Protein AF-A0A4U8S9S5-F1 (afdb_monomer_lite)

Radius of gyration: 15.4 Å; chains: 1; bounding box: 41×30×41 Å

Secondary structure (DSSP, 8-state):
--TTEEEETTEEEE-SHHHHHHHHHHHT-PPEE--HHHHHHHHTT----EEEE-SSHHHHHHHHHHHHHH--EEEEEEEEGGGS-EEEEEE-SSSBHHHHHGGGS--SS--S---SSS-TT--S--EEEEEEEEE-

Organism: NCBI:txid50960

pLDDT: mean 88.54, std 10.49, range [48.59, 98.12]

Sequence (136 aa):
MPSGLWDINGKYYYISVDGIINALSIAWHKPKKLDNKLKQSILCGCSEDFYKEMTSKEQNVAFFNELVSFNRKGIVAMRMQHNRLRHTTLWNGSNFVDVEMNREIDIPLYLFGYDYLNDPNKSYPYIAQFYFWELK

Structure (mmCIF, N/CA/C/O backbone):
data_AF-A0A4U8S9S5-F1
#
_entry.id   AF-A0A4U8S9S5-F1
#
loop_
_atom_site.group_PDB
_atom_site.id
_atom_site.type_symbol
_atom_site.label_atom_id
_atom_site.label_alt_id
_atom_site.label_comp_id
_atom_site.label_asym_id
_atom_site.label_entity_id
_atom_site.label_seq_id
_atom_site.pdbx_PDB_ins_code
_atom_site.Cartn_x
_atom_site.Cartn_y
_atom_site.Cartn_z
_atom_site.occupancy
_atom_site.B_iso_or_equiv
_atom_site.auth_seq_id
_atom_site.auth_comp_id
_atom_site.auth_asym_id
_atom_site.auth_atom_id
_atom_site.pdbx_PDB_model_num
ATOM 1 N N . MET A 1 1 ? 7.406 1.770 -28.057 1.00 48.59 1 MET A N 1
ATOM 2 C CA . MET A 1 1 ? 7.027 1.140 -26.773 1.00 48.59 1 MET A CA 1
ATOM 3 C C . MET A 1 1 ? 6.522 2.229 -25.837 1.00 48.59 1 MET A C 1
ATOM 5 O O . MET A 1 1 ? 7.054 3.332 -25.932 1.00 48.59 1 MET A O 1
ATOM 9 N N . PRO A 1 2 ? 5.505 1.983 -24.993 1.00 53.03 2 PRO A N 1
ATOM 10 C CA . PRO A 1 2 ? 5.122 2.945 -23.962 1.00 53.03 2 PRO A CA 1
ATOM 11 C C . PRO A 1 2 ? 6.337 3.238 -23.070 1.00 53.03 2 PRO A C 1
ATOM 13 O O . PRO A 1 2 ? 7.155 2.348 -22.826 1.00 53.03 2 PRO A O 1
ATOM 16 N N . SER A 1 3 ? 6.500 4.483 -22.629 1.00 56.47 3 SER A N 1
ATOM 17 C CA . SER A 1 3 ? 7.640 4.872 -21.797 1.00 56.47 3 SER A CA 1
ATOM 18 C C . SER A 1 3 ? 7.667 4.068 -20.488 1.00 56.47 3 SER A C 1
ATOM 20 O O . SER A 1 3 ? 6.636 3.848 -19.856 1.00 56.47 3 SER A O 1
ATOM 22 N N . GLY A 1 4 ? 8.857 3.611 -20.081 1.00 61.56 4 GLY A N 1
ATOM 23 C CA . GLY A 1 4 ? 9.051 2.881 -18.821 1.00 61.56 4 GLY A CA 1
ATOM 24 C C . GLY A 1 4 ? 8.893 1.356 -18.883 1.00 61.56 4 GLY A C 1
ATOM 25 O O . GLY A 1 4 ? 8.863 0.739 -17.821 1.00 61.56 4 GLY A O 1
ATOM 26 N N . LEU A 1 5 ? 8.824 0.761 -20.080 1.00 67.12 5 LEU A N 1
ATOM 27 C CA . LEU A 1 5 ? 8.849 -0.689 -20.320 1.00 67.12 5 LEU A CA 1
ATOM 28 C C . LEU A 1 5 ? 10.205 -1.132 -20.877 1.00 67.12 5 LEU A C 1
ATOM 30 O O . LEU A 1 5 ? 10.669 -0.584 -21.876 1.00 67.12 5 LEU A O 1
ATOM 34 N N . TRP A 1 6 ? 10.823 -2.118 -20.235 1.00 71.06 6 TRP A N 1
ATOM 35 C CA . TRP A 1 6 ? 12.065 -2.756 -20.674 1.00 71.06 6 TRP A CA 1
ATOM 36 C C . TRP A 1 6 ? 11.768 -4.178 -21.128 1.00 71.06 6 TRP A C 1
ATOM 38 O O . TRP A 1 6 ? 11.086 -4.907 -20.417 1.00 71.06 6 TRP A O 1
ATOM 48 N N . ASP A 1 7 ? 12.277 -4.569 -22.291 1.00 78.50 7 ASP A N 1
ATOM 49 C CA . ASP A 1 7 ? 12.242 -5.957 -22.751 1.00 78.50 7 ASP A CA 1
ATOM 50 C C . ASP A 1 7 ? 13.554 -6.640 -22.353 1.00 78.50 7 ASP A C 1
ATOM 52 O O . ASP A 1 7 ? 14.633 -6.230 -22.786 1.00 78.50 7 ASP A O 1
ATOM 56 N N . ILE A 1 8 ? 13.461 -7.649 -21.491 1.00 77.81 8 ILE A N 1
ATOM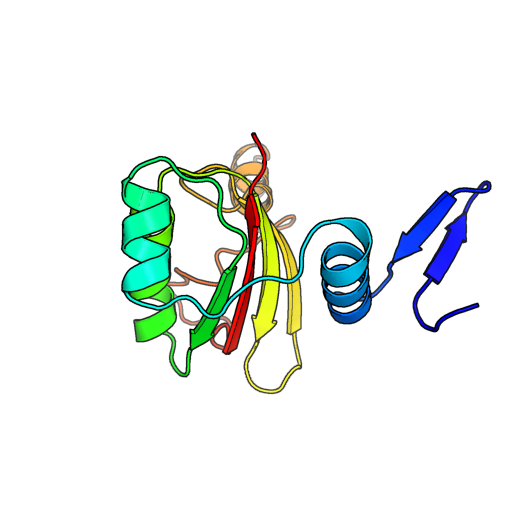 57 C CA . ILE A 1 8 ? 14.582 -8.501 -21.103 1.00 77.81 8 ILE A CA 1
ATOM 58 C C . ILE A 1 8 ? 14.149 -9.944 -21.351 1.00 77.81 8 ILE A C 1
ATOM 60 O O . ILE A 1 8 ? 13.252 -10.459 -20.683 1.00 77.81 8 ILE A O 1
ATOM 64 N N . ASN A 1 9 ? 14.802 -10.609 -22.305 1.00 82.44 9 ASN A N 1
ATOM 65 C CA . ASN A 1 9 ? 14.525 -11.997 -22.691 1.00 82.44 9 ASN A CA 1
ATOM 66 C C . ASN A 1 9 ? 13.055 -12.255 -23.086 1.00 82.44 9 ASN A C 1
ATOM 68 O O . ASN A 1 9 ? 12.489 -13.287 -22.722 1.00 82.44 9 ASN A O 1
ATOM 72 N N . GLY A 1 10 ? 12.420 -11.317 -23.800 1.00 80.69 10 GLY A N 1
ATOM 73 C CA . GLY A 1 10 ? 11.027 -11.436 -24.238 1.00 80.69 10 GLY A CA 1
ATOM 74 C C . GLY A 1 10 ? 10.009 -11.216 -23.118 1.00 80.69 10 GLY A C 1
ATOM 75 O O . GLY A 1 10 ? 8.824 -11.505 -23.292 1.00 80.69 10 GLY A O 1
ATOM 76 N N . LYS A 1 11 ? 10.458 -10.736 -21.952 1.00 80.00 11 LYS A N 1
ATOM 77 C CA . LYS A 1 11 ? 9.607 -10.341 -20.829 1.00 80.00 11 LYS A CA 1
ATOM 78 C C . LYS A 1 11 ? 9.674 -8.836 -20.647 1.00 80.00 11 LYS A C 1
ATOM 80 O O . LYS A 1 11 ? 10.747 -8.239 -20.670 1.00 80.00 11 LYS A O 1
ATOM 85 N N . TYR A 1 12 ? 8.512 -8.240 -20.416 1.00 77.19 12 TYR A N 1
ATOM 86 C CA . TYR A 1 12 ? 8.378 -6.807 -20.223 1.00 77.19 12 TYR A CA 1
ATOM 87 C C . TYR A 1 12 ? 8.421 -6.436 -18.737 1.00 77.19 12 TYR A C 1
ATOM 89 O O . TYR A 1 12 ? 7.673 -6.986 -17.930 1.00 77.19 12 TYR A O 1
ATOM 97 N N . TYR A 1 13 ? 9.266 -5.469 -18.389 1.00 76.94 13 TYR A N 1
ATOM 98 C CA . TYR A 1 13 ? 9.480 -4.979 -17.030 1.00 76.94 13 TYR A CA 1
ATOM 99 C C . TYR A 1 13 ? 9.140 -3.497 -16.941 1.00 76.94 13 TYR A C 1
ATOM 101 O O . TYR A 1 13 ? 9.635 -2.688 -17.726 1.00 76.94 13 TYR A O 1
ATOM 109 N N . TYR A 1 14 ? 8.325 -3.128 -15.957 1.00 74.56 14 TYR A N 1
ATOM 110 C CA . TYR A 1 14 ? 8.062 -1.727 -15.648 1.00 74.56 14 TYR A CA 1
ATOM 111 C C . TYR A 1 14 ? 9.140 -1.193 -14.708 1.00 74.56 14 TYR A C 1
ATOM 113 O O . TYR A 1 14 ? 9.320 -1.709 -13.611 1.00 74.56 14 TYR A O 1
ATOM 121 N N . ILE A 1 15 ? 9.835 -0.137 -15.126 1.00 75.00 15 ILE A N 1
ATOM 122 C CA . ILE A 1 15 ? 10.969 0.433 -14.374 1.00 75.00 15 ILE A CA 1
ATOM 123 C C . ILE A 1 15 ? 10.597 1.625 -13.488 1.00 75.00 15 ILE A C 1
ATOM 125 O O . ILE A 1 15 ? 11.462 2.259 -12.889 1.00 75.00 15 ILE A O 1
ATOM 129 N N . SER A 1 16 ? 9.315 1.981 -13.418 1.00 85.44 16 SER A N 1
ATOM 130 C CA . SER A 1 16 ? 8.855 3.071 -12.561 1.00 85.44 16 SER A CA 1
ATOM 131 C C . SER A 1 16 ? 7.589 2.688 -11.820 1.00 85.44 16 SER A C 1
ATOM 133 O O . SER A 1 16 ? 6.727 1.997 -12.358 1.00 85.44 16 SER A O 1
ATOM 135 N N . VAL A 1 17 ? 7.445 3.215 -10.606 1.00 88.00 17 VAL A N 1
ATOM 136 C CA . VAL A 1 17 ? 6.230 3.053 -9.800 1.00 88.00 17 VAL A CA 1
ATOM 137 C C . VAL A 1 17 ? 4.996 3.592 -10.523 1.00 88.00 17 VAL A C 1
ATOM 139 O O . VAL A 1 17 ? 3.942 2.976 -10.464 1.00 88.00 17 VAL A O 1
ATOM 142 N N . ASP A 1 18 ? 5.124 4.691 -11.271 1.00 88.38 18 ASP A N 1
ATOM 143 C CA . ASP A 1 18 ? 4.023 5.203 -12.101 1.00 88.38 18 ASP A CA 1
ATOM 144 C C . ASP A 1 18 ? 3.659 4.225 -13.222 1.00 88.38 18 ASP A C 1
ATOM 146 O O . ASP A 1 18 ? 2.478 4.014 -13.492 1.00 88.38 18 ASP A O 1
ATOM 150 N N . GLY A 1 19 ? 4.667 3.599 -13.835 1.00 87.44 19 GLY A N 1
ATOM 151 C CA . GLY A 1 19 ? 4.485 2.525 -14.804 1.00 87.44 19 GLY A CA 1
ATOM 152 C C . GLY A 1 19 ? 3.762 1.327 -14.195 1.00 87.44 19 GLY A C 1
ATOM 153 O O . GLY A 1 19 ? 2.811 0.848 -14.797 1.00 87.44 19 GLY A O 1
ATOM 154 N N . ILE A 1 20 ? 4.149 0.903 -12.987 1.00 89.50 20 ILE A N 1
ATOM 155 C CA . ILE A 1 20 ? 3.507 -0.200 -12.256 1.00 89.50 20 ILE A CA 1
ATOM 156 C C . ILE A 1 20 ? 2.054 0.147 -11.910 1.00 89.50 20 ILE A C 1
ATOM 158 O O . ILE A 1 20 ? 1.160 -0.639 -12.208 1.00 89.50 20 ILE A O 1
ATOM 162 N N . ILE A 1 21 ? 1.791 1.336 -11.353 1.00 91.50 21 ILE A N 1
ATOM 163 C CA . ILE A 1 21 ? 0.427 1.801 -11.047 1.00 91.50 21 ILE A CA 1
ATOM 164 C C . ILE A 1 21 ? -0.429 1.797 -12.316 1.00 91.50 21 ILE A C 1
ATOM 166 O O . ILE A 1 21 ? -1.555 1.303 -12.293 1.00 91.50 21 ILE A O 1
ATOM 170 N N . ASN A 1 22 ? 0.093 2.335 -13.423 1.00 90.12 22 ASN A N 1
ATOM 171 C CA . ASN A 1 22 ? -0.624 2.372 -14.694 1.00 90.12 22 ASN A CA 1
ATOM 172 C C . ASN A 1 22 ? -0.884 0.959 -15.235 1.00 90.12 22 ASN A C 1
ATOM 174 O O . ASN A 1 22 ? -2.006 0.646 -15.622 1.00 90.12 22 ASN A O 1
ATOM 178 N N . ALA A 1 23 ? 0.129 0.094 -15.209 1.00 88.06 23 ALA A N 1
ATOM 179 C CA . ALA A 1 23 ? 0.033 -1.283 -15.669 1.00 88.06 23 ALA A CA 1
ATOM 180 C C . ALA A 1 23 ? -1.022 -2.071 -14.890 1.00 88.06 23 ALA A C 1
ATOM 182 O O . ALA A 1 23 ? -1.920 -2.641 -15.502 1.00 88.06 23 ALA A O 1
ATOM 183 N N . LEU A 1 24 ? -0.965 -2.048 -13.555 1.00 90.94 24 LEU A N 1
ATOM 184 C CA . LEU A 1 24 ? -1.930 -2.746 -12.703 1.00 90.94 24 LEU A CA 1
ATOM 185 C C . LEU A 1 24 ? -3.335 -2.153 -12.849 1.00 90.94 24 LEU A C 1
ATOM 187 O O . LEU A 1 24 ? -4.308 -2.894 -12.912 1.00 90.94 24 LEU A O 1
ATOM 191 N N . SER A 1 25 ? -3.455 -0.830 -12.999 1.00 91.69 25 SER A N 1
ATOM 192 C CA . SER A 1 25 ? -4.758 -0.182 -13.212 1.00 91.69 25 SER A CA 1
ATOM 193 C C . SER A 1 25 ? -5.421 -0.555 -14.542 1.00 91.69 25 SER A C 1
ATOM 195 O O . SER A 1 25 ? -6.644 -0.481 -14.639 1.00 91.69 25 SER A O 1
ATOM 197 N N . ILE A 1 26 ? -4.632 -0.907 -15.564 1.00 88.25 26 ILE A N 1
ATOM 198 C CA . ILE A 1 26 ? -5.125 -1.316 -16.888 1.00 88.25 26 ILE A CA 1
ATOM 199 C C . ILE A 1 26 ? -5.350 -2.828 -16.949 1.00 88.25 26 ILE A C 1
ATOM 201 O O . ILE A 1 26 ? -6.383 -3.270 -17.441 1.00 88.25 26 ILE A O 1
ATOM 205 N N . ALA A 1 27 ? -4.374 -3.615 -16.496 1.00 87.44 27 ALA A N 1
ATOM 206 C CA . ALA A 1 27 ? -4.357 -5.065 -16.667 1.00 87.44 27 ALA A CA 1
ATOM 207 C C . ALA A 1 27 ? -5.135 -5.820 -15.582 1.00 87.44 27 ALA A C 1
ATOM 209 O O . ALA A 1 27 ? -5.551 -6.950 -15.820 1.00 87.44 27 ALA A O 1
ATOM 210 N N . TRP A 1 28 ? -5.300 -5.220 -14.402 1.00 90.31 28 TRP A N 1
ATOM 211 C CA . TRP A 1 28 ? -5.985 -5.823 -13.263 1.00 90.31 28 TRP A CA 1
ATOM 212 C C . TRP A 1 28 ? -7.304 -5.090 -13.017 1.00 90.31 28 TRP A C 1
ATOM 214 O O . TRP A 1 28 ? -8.264 -5.302 -13.749 1.00 90.31 28 TRP A O 1
ATOM 224 N N . HIS A 1 29 ? -7.346 -4.166 -12.059 1.00 90.94 29 HIS A N 1
ATOM 225 C CA . HIS A 1 29 ? -8.437 -3.212 -11.913 1.00 90.94 29 HIS A CA 1
ATOM 226 C C . HIS A 1 29 ? -7.893 -1.859 -11.467 1.00 90.94 29 HIS A C 1
ATOM 228 O O . HIS A 1 29 ? -6.882 -1.755 -10.767 1.00 90.94 29 HIS A O 1
ATOM 234 N N . LYS A 1 30 ? -8.601 -0.797 -11.849 1.00 94.62 30 LYS A N 1
ATOM 235 C CA . LYS A 1 30 ? -8.307 0.554 -11.384 1.00 94.62 30 LYS A CA 1
ATOM 236 C C . LYS A 1 30 ? -8.740 0.705 -9.915 1.00 94.62 30 LYS A C 1
ATOM 238 O O . LYS A 1 30 ? -9.941 0.598 -9.652 1.00 94.62 30 LYS A O 1
ATOM 243 N N . PRO A 1 31 ? -7.822 1.026 -8.982 1.00 96.44 31 PRO A N 1
ATOM 244 C CA . PRO A 1 31 ? -8.175 1.209 -7.578 1.00 96.44 31 PRO A CA 1
ATOM 245 C C . PRO A 1 31 ? -9.170 2.354 -7.369 1.00 96.44 31 PRO A C 1
ATOM 247 O O . PRO A 1 31 ? -9.076 3.406 -8.011 1.00 96.44 31 PRO A O 1
ATOM 250 N N . LYS A 1 32 ? -10.106 2.178 -6.433 1.00 97.62 32 LYS A N 1
ATOM 251 C CA . LYS A 1 32 ? -11.084 3.209 -6.041 1.00 97.62 32 LYS A CA 1
ATOM 252 C C . LYS A 1 32 ? -10.566 4.033 -4.863 1.00 97.62 32 LYS A C 1
ATOM 254 O O . LYS A 1 32 ? -9.752 3.559 -4.078 1.00 97.62 32 LYS A O 1
ATOM 259 N N . LYS A 1 33 ? -11.048 5.266 -4.693 1.00 97.81 33 LYS A N 1
ATOM 260 C CA . LYS A 1 33 ? -10.685 6.065 -3.512 1.00 97.81 33 LYS A CA 1
ATOM 261 C C . LYS A 1 33 ? -11.221 5.374 -2.259 1.00 97.81 33 LYS A C 1
ATOM 263 O O . LYS A 1 33 ? -12.400 5.038 -2.214 1.00 97.81 33 LYS A O 1
ATOM 268 N N . LEU A 1 34 ? -10.373 5.189 -1.251 1.00 98.12 34 LEU A N 1
ATOM 269 C CA . LEU A 1 34 ? -10.771 4.581 0.013 1.00 98.12 34 LEU A CA 1
ATOM 270 C C . LEU A 1 34 ? -11.687 5.533 0.793 1.00 98.12 34 LEU A C 1
ATOM 272 O O . LEU A 1 34 ? -11.227 6.477 1.439 1.00 98.12 34 LEU A O 1
ATOM 276 N N . ASP A 1 35 ? -12.986 5.262 0.736 1.00 97.12 35 ASP A N 1
ATOM 277 C CA . ASP A 1 35 ? -14.034 5.942 1.489 1.00 97.12 35 ASP A CA 1
ATOM 278 C C . ASP A 1 35 ? -14.709 4.984 2.486 1.00 97.12 35 ASP A C 1
ATOM 280 O O . ASP A 1 35 ? -14.372 3.803 2.576 1.00 97.12 35 ASP A O 1
ATOM 284 N N . ASN A 1 36 ? -15.671 5.481 3.265 1.00 96.56 36 ASN A N 1
ATOM 285 C CA . ASN A 1 36 ? -16.352 4.652 4.261 1.00 96.56 36 ASN A CA 1
ATOM 286 C C . ASN A 1 36 ? -17.138 3.490 3.638 1.00 96.56 36 ASN A C 1
ATOM 288 O O . ASN A 1 36 ? -17.243 2.440 4.263 1.00 96.56 36 ASN A O 1
ATOM 292 N N . LYS A 1 37 ? -17.662 3.643 2.417 1.00 97.06 37 LYS A N 1
ATOM 293 C CA . LYS A 1 37 ? -18.407 2.579 1.739 1.00 97.06 37 LYS A CA 1
ATOM 294 C C . LYS A 1 37 ? -17.468 1.443 1.337 1.00 97.06 37 LYS A C 1
ATOM 296 O O . LYS A 1 37 ? -17.777 0.283 1.591 1.00 97.06 37 LYS A O 1
ATOM 301 N N . LEU A 1 38 ? -16.314 1.776 0.763 1.00 97.12 38 LEU A N 1
ATOM 302 C CA . LEU A 1 38 ? -15.306 0.802 0.365 1.00 97.12 38 LEU A CA 1
ATOM 303 C C . LEU A 1 38 ? -14.708 0.085 1.580 1.00 97.12 38 LEU A C 1
ATOM 305 O O . LEU A 1 38 ? -14.557 -1.130 1.553 1.00 97.12 38 LEU A O 1
ATOM 309 N N . LYS A 1 39 ? -14.465 0.810 2.680 1.00 96.81 39 LYS A N 1
ATOM 310 C CA . LYS A 1 39 ? -14.037 0.208 3.954 1.00 96.81 39 LYS A CA 1
ATOM 311 C C . LYS A 1 39 ? -15.024 -0.843 4.450 1.00 96.81 39 LYS A C 1
ATOM 313 O O . LYS A 1 39 ? -14.609 -1.938 4.806 1.00 96.81 39 LYS A O 1
ATOM 318 N N . GLN A 1 40 ? -16.321 -0.529 4.456 1.00 96.44 40 GLN A N 1
ATOM 319 C CA . GLN A 1 40 ? -17.342 -1.499 4.858 1.00 96.44 40 GLN A CA 1
ATOM 320 C C . GLN A 1 40 ? -17.377 -2.703 3.910 1.00 96.44 40 GLN A C 1
ATOM 322 O O . GLN A 1 40 ? -17.463 -3.827 4.384 1.00 96.44 40 GLN A O 1
ATOM 327 N N . SER A 1 41 ? -17.217 -2.491 2.598 1.00 96.75 41 SER A N 1
ATOM 328 C CA . SER A 1 41 ? -17.095 -3.584 1.617 1.00 96.75 41 SER A CA 1
ATOM 329 C C . SER A 1 41 ? -15.955 -4.549 1.980 1.00 96.75 41 SER A C 1
ATOM 331 O O . SER A 1 41 ? -16.176 -5.755 2.107 1.00 96.75 41 SER A O 1
ATOM 333 N N . ILE A 1 42 ? -14.759 -4.014 2.253 1.00 96.50 42 ILE A N 1
ATOM 334 C CA . ILE A 1 42 ? -13.579 -4.802 2.646 1.00 96.50 42 ILE A CA 1
ATOM 335 C C . ILE A 1 42 ? -13.852 -5.587 3.936 1.00 96.50 42 ILE A C 1
ATOM 337 O O . ILE A 1 42 ? -13.616 -6.797 3.995 1.00 96.50 42 ILE A O 1
ATOM 341 N N . LEU A 1 43 ? -14.395 -4.914 4.958 1.00 94.06 43 LEU A N 1
ATOM 342 C CA . LEU A 1 43 ? -14.719 -5.520 6.255 1.00 94.06 43 LEU A CA 1
ATOM 343 C C . LEU A 1 43 ? -15.816 -6.591 6.152 1.00 94.06 43 LEU A C 1
ATOM 345 O O . LEU A 1 43 ? -15.792 -7.562 6.905 1.00 94.06 43 LEU A O 1
ATOM 349 N N . CYS A 1 44 ? -16.736 -6.467 5.194 1.00 94.44 44 CYS A N 1
ATOM 350 C CA . CYS A 1 44 ? -17.751 -7.476 4.889 1.00 94.44 44 CYS A CA 1
ATOM 351 C C . CYS A 1 44 ? -17.208 -8.701 4.133 1.00 94.44 44 CYS A C 1
ATOM 353 O O . CYS A 1 44 ? -17.976 -9.618 3.849 1.00 94.44 44 CYS A O 1
ATOM 355 N N . GLY A 1 45 ? -15.913 -8.748 3.804 1.00 92.94 45 GLY A N 1
ATOM 356 C CA . GLY A 1 45 ? -15.315 -9.887 3.101 1.00 92.94 45 GLY A CA 1
ATOM 357 C C . GLY A 1 45 ? -15.153 -9.690 1.596 1.00 92.94 45 GLY A C 1
ATOM 358 O O . GLY A 1 45 ? -14.641 -10.587 0.928 1.00 92.94 45 GLY A O 1
ATOM 359 N N . CYS A 1 46 ? -15.576 -8.551 1.042 1.00 94.44 46 CYS A N 1
ATOM 360 C CA . CYS A 1 46 ? -15.425 -8.293 -0.383 1.00 94.44 46 CYS A CA 1
ATOM 361 C C . CYS A 1 46 ? -13.969 -7.986 -0.726 1.00 94.44 46 CYS A C 1
ATOM 363 O O . CYS A 1 46 ? -13.239 -7.397 0.075 1.00 94.44 46 CYS A O 1
ATOM 365 N N . SER A 1 47 ? -13.579 -8.388 -1.936 1.00 94.06 47 SER A N 1
ATOM 366 C CA . SER A 1 47 ? -12.262 -8.066 -2.459 1.00 94.06 47 SER A CA 1
ATOM 367 C C . SER A 1 47 ? -12.294 -6.710 -3.150 1.00 94.06 47 SER A C 1
ATOM 369 O O . SER A 1 47 ? -13.132 -6.497 -4.029 1.00 94.06 47 SER A O 1
ATOM 371 N N . GLU A 1 48 ? -11.429 -5.790 -2.732 1.00 96.31 48 GLU A N 1
ATOM 372 C CA . GLU A 1 48 ? -11.438 -4.407 -3.216 1.00 96.31 48 GLU A CA 1
ATOM 373 C C . GLU A 1 48 ? -10.022 -3.851 -3.387 1.00 96.31 48 GLU A C 1
ATOM 375 O O . GLU A 1 48 ? -9.217 -3.823 -2.456 1.00 96.31 48 GLU A O 1
ATOM 380 N N . ASP A 1 49 ? -9.777 -3.291 -4.570 1.00 97.19 49 ASP A N 1
ATOM 381 C CA . ASP A 1 49 ? -8.572 -2.528 -4.881 1.00 97.19 49 ASP A CA 1
ATOM 382 C C . ASP A 1 49 ? -8.822 -1.047 -4.575 1.00 97.19 49 ASP A C 1
ATOM 384 O O . ASP A 1 49 ? -9.833 -0.460 -4.997 1.00 97.19 49 ASP A O 1
ATOM 388 N N . PHE A 1 50 ? -7.903 -0.404 -3.856 1.00 98.12 50 PHE A N 1
ATOM 389 C CA . PHE A 1 50 ? -8.119 0.962 -3.386 1.00 98.12 50 PHE A CA 1
ATOM 390 C C . PHE A 1 50 ? -6.867 1.833 -3.393 1.00 98.12 50 PHE A C 1
ATOM 392 O O . PHE A 1 50 ? -5.734 1.362 -3.415 1.00 98.12 50 PHE A O 1
ATOM 399 N N . TYR A 1 51 ? -7.081 3.144 -3.360 1.00 98.12 51 TYR A N 1
ATOM 400 C CA . TYR A 1 51 ? -6.032 4.118 -3.113 1.00 98.12 51 TYR A CA 1
ATOM 401 C C . TYR A 1 51 ? -6.433 5.099 -2.014 1.00 98.12 51 TYR A C 1
ATOM 403 O O . TYR A 1 51 ? -7.612 5.410 -1.823 1.00 98.12 51 TYR A O 1
ATOM 411 N N . LYS A 1 52 ? -5.438 5.616 -1.298 1.00 97.94 52 LYS A N 1
ATOM 412 C CA . LYS A 1 52 ? -5.609 6.607 -0.239 1.00 97.94 52 LYS A CA 1
ATOM 413 C C . LYS A 1 52 ? -4.592 7.725 -0.394 1.00 97.94 52 LYS A C 1
ATOM 415 O O . LYS A 1 52 ? -3.408 7.479 -0.607 1.00 97.94 52 LYS A O 1
ATOM 420 N N . GLU A 1 53 ? -5.070 8.952 -0.248 1.00 97.12 53 GLU A N 1
ATOM 421 C CA . GLU A 1 53 ? -4.227 10.138 -0.161 1.00 97.12 53 GLU A CA 1
ATOM 422 C C . GLU A 1 53 ? -4.062 10.532 1.301 1.00 97.12 53 GLU A C 1
ATOM 424 O O . GLU A 1 53 ? -5.004 10.426 2.090 1.00 97.12 53 GLU A O 1
ATOM 429 N N . MET A 1 54 ? -2.858 10.956 1.661 1.00 96.06 54 MET A N 1
ATOM 430 C CA . MET A 1 54 ? -2.504 11.356 3.018 1.00 96.06 54 MET A CA 1
ATOM 431 C C . MET A 1 54 ? -1.626 12.603 2.956 1.00 96.06 54 MET A C 1
ATOM 433 O O . MET A 1 54 ? -0.880 12.799 1.999 1.00 96.06 54 MET A O 1
ATOM 437 N N . THR A 1 55 ? -1.722 13.464 3.965 1.00 95.50 55 THR A N 1
ATOM 438 C CA . THR A 1 55 ? -1.034 14.767 3.989 1.00 95.50 55 THR A CA 1
ATOM 439 C C . THR A 1 55 ? -0.072 14.926 5.163 1.00 95.50 55 THR A C 1
ATOM 441 O O . THR A 1 55 ? 0.519 15.992 5.324 1.00 95.50 55 THR A O 1
ATOM 444 N N . SER A 1 56 ? 0.075 13.902 6.010 1.00 93.81 56 SER A N 1
ATOM 445 C CA . SER A 1 56 ? 0.979 13.933 7.161 1.00 93.81 56 SER A CA 1
ATOM 446 C C . SER A 1 56 ? 1.425 12.534 7.595 1.00 93.81 56 SER A C 1
ATOM 448 O O . SER A 1 56 ? 0.839 11.523 7.195 1.00 93.81 56 SER A O 1
ATOM 450 N N . LYS A 1 57 ? 2.454 12.473 8.450 1.00 92.44 57 LYS A N 1
ATOM 451 C CA . LYS A 1 57 ? 2.926 11.216 9.051 1.00 92.44 57 LYS A CA 1
ATOM 452 C C . LYS A 1 57 ? 1.913 10.621 10.020 1.00 92.44 57 LYS A C 1
ATOM 454 O O . LYS A 1 57 ? 1.743 9.411 10.056 1.00 92.44 57 LYS A O 1
ATOM 459 N N . GLU A 1 58 ? 1.191 11.457 10.753 1.00 94.50 58 GLU A N 1
ATOM 460 C CA . GLU A 1 58 ? 0.148 11.024 11.684 1.00 94.50 58 GLU A CA 1
ATOM 461 C C . GLU A 1 58 ? -0.975 10.296 10.930 1.00 94.50 58 GLU A C 1
ATOM 463 O O . GLU A 1 58 ? -1.457 9.258 11.380 1.00 94.50 58 GLU A O 1
ATOM 468 N N . GLN A 1 59 ? -1.331 10.778 9.731 1.00 96.12 59 GLN A N 1
ATOM 469 C CA . GLN A 1 59 ? -2.263 10.069 8.854 1.00 96.12 59 GLN A CA 1
ATOM 470 C C . GLN A 1 59 ? -1.685 8.759 8.310 1.00 96.12 59 GLN A C 1
ATOM 472 O O . GLN A 1 59 ? -2.444 7.805 8.159 1.00 96.12 59 GLN A O 1
ATOM 477 N N . ASN A 1 60 ? -0.378 8.683 8.027 1.00 95.81 60 ASN A N 1
ATOM 478 C 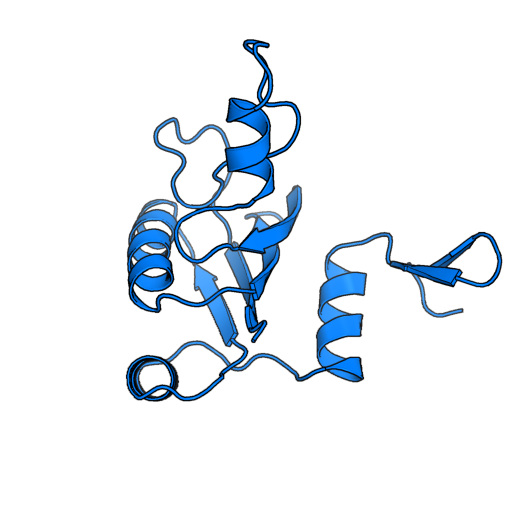CA . ASN A 1 60 ? 0.249 7.421 7.624 1.00 95.81 60 ASN A CA 1
ATOM 479 C C . ASN A 1 60 ? 0.173 6.366 8.729 1.00 95.81 60 ASN A C 1
ATOM 481 O O . ASN A 1 60 ? -0.246 5.249 8.447 1.00 95.81 60 ASN A O 1
ATOM 485 N N . VAL A 1 61 ? 0.502 6.727 9.972 1.00 95.62 61 VAL A N 1
ATOM 486 C CA . VAL A 1 61 ? 0.438 5.807 11.120 1.00 95.62 61 VAL A CA 1
ATOM 487 C C . VAL A 1 61 ? -1.005 5.370 11.382 1.00 95.62 61 VAL A C 1
ATOM 489 O O . VAL A 1 61 ? -1.281 4.184 11.550 1.00 95.62 61 VAL A O 1
ATOM 492 N N . ALA A 1 62 ? -1.959 6.307 11.355 1.00 96.56 62 ALA A N 1
ATOM 493 C CA . ALA A 1 62 ? -3.377 5.970 11.479 1.00 96.56 62 ALA A CA 1
ATOM 494 C C . ALA A 1 62 ? -3.836 5.025 10.357 1.00 96.56 62 ALA A C 1
ATOM 496 O O . ALA A 1 62 ? -4.581 4.076 10.604 1.00 96.56 62 ALA A O 1
ATOM 497 N N . PHE A 1 63 ? -3.365 5.257 9.130 1.00 97.44 63 PHE A N 1
ATOM 498 C CA . PHE A 1 63 ? -3.680 4.404 7.996 1.00 97.44 63 PHE A CA 1
ATOM 499 C C . PHE A 1 63 ? -3.006 3.031 8.067 1.00 97.44 63 PHE A C 1
ATOM 501 O O . PHE A 1 63 ? -3.633 2.058 7.674 1.00 97.44 63 PHE A O 1
ATOM 508 N N . PHE A 1 64 ? -1.789 2.918 8.598 1.00 97.06 64 PHE A N 1
ATOM 509 C CA . PHE A 1 64 ? -1.139 1.626 8.824 1.00 97.06 64 PHE A CA 1
ATOM 510 C C . PHE A 1 64 ? -2.015 0.723 9.699 1.00 97.06 64 PHE A C 1
ATOM 512 O O . PHE A 1 64 ? -2.323 -0.402 9.320 1.00 97.06 64 PHE A O 1
ATOM 519 N N . ASN A 1 65 ? -2.511 1.250 10.821 1.00 96.44 65 ASN A N 1
ATOM 520 C CA . ASN A 1 65 ? -3.402 0.504 11.712 1.00 96.44 65 ASN A CA 1
ATOM 521 C C . ASN A 1 65 ? -4.734 0.137 11.033 1.00 96.44 65 ASN A C 1
ATOM 523 O O . ASN A 1 65 ? -5.231 -0.977 11.199 1.00 96.44 65 ASN A O 1
ATOM 527 N N . GLU A 1 66 ? -5.299 1.051 10.237 1.00 96.62 66 GLU A N 1
ATOM 528 C CA . GLU A 1 66 ? -6.486 0.778 9.413 1.00 96.62 66 GLU A CA 1
ATOM 529 C C . GLU A 1 66 ? -6.213 -0.349 8.398 1.00 96.62 66 GLU A C 1
ATOM 531 O O . GLU A 1 66 ? -7.007 -1.280 8.285 1.00 96.62 66 GLU A O 1
ATOM 536 N N . LEU A 1 67 ? -5.069 -0.325 7.715 1.00 96.94 67 LEU A N 1
ATOM 537 C CA . LEU A 1 67 ? -4.673 -1.333 6.734 1.00 96.94 67 LEU A CA 1
ATOM 538 C C . LEU A 1 67 ? -4.487 -2.721 7.366 1.00 96.94 67 LEU A C 1
ATOM 540 O O . LEU A 1 67 ? -4.966 -3.709 6.812 1.00 96.94 67 LEU A O 1
ATOM 544 N N . VAL A 1 68 ? -3.853 -2.795 8.541 1.00 96.62 68 VAL A N 1
ATOM 545 C CA . VAL A 1 68 ? -3.741 -4.034 9.331 1.00 96.62 68 VAL A CA 1
ATOM 546 C C . VAL A 1 68 ? -5.130 -4.572 9.684 1.00 96.62 68 VAL A C 1
ATOM 548 O O . VAL A 1 68 ? -5.380 -5.770 9.562 1.00 96.62 68 VAL A O 1
ATOM 551 N N . SER A 1 69 ? -6.073 -3.696 10.049 1.00 95.81 69 SER A N 1
ATOM 552 C CA . SER A 1 69 ? -7.433 -4.111 10.423 1.00 95.81 69 SER A CA 1
ATOM 553 C C . SER A 1 69 ? -8.226 -4.758 9.280 1.00 95.81 69 SER A C 1
ATOM 555 O O . SER A 1 69 ? -9.122 -5.560 9.537 1.00 95.81 69 SER A O 1
ATOM 557 N N . PHE A 1 70 ? -7.887 -4.464 8.019 1.00 96.38 70 PHE A N 1
ATOM 558 C CA . PHE A 1 70 ? -8.514 -5.112 6.866 1.00 96.38 70 PHE A CA 1
ATOM 559 C C . PHE A 1 70 ? -8.127 -6.587 6.737 1.00 96.38 70 PHE A C 1
ATOM 561 O O . PHE A 1 70 ? -8.877 -7.353 6.131 1.00 96.38 70 PHE A O 1
ATOM 568 N N . ASN A 1 71 ? -6.985 -6.993 7.307 1.00 95.50 71 ASN A N 1
ATOM 569 C CA . ASN A 1 71 ? -6.472 -8.360 7.251 1.00 95.50 71 ASN A CA 1
ATOM 570 C C . ASN A 1 71 ? -6.478 -8.923 5.813 1.00 95.50 71 ASN A C 1
ATOM 572 O O . ASN A 1 71 ? -7.048 -9.981 5.524 1.00 95.50 71 ASN A O 1
ATOM 576 N N . ARG A 1 72 ? -5.897 -8.150 4.887 1.00 96.56 72 ARG A N 1
ATOM 577 C CA . ARG A 1 72 ? -5.760 -8.478 3.460 1.00 96.56 72 ARG A CA 1
ATOM 578 C C . ARG A 1 72 ? -4.309 -8.482 3.036 1.00 96.56 72 ARG A C 1
ATOM 580 O O . ARG A 1 72 ? -3.501 -7.766 3.612 1.00 96.56 72 ARG A O 1
ATOM 587 N N . LYS A 1 73 ? -4.000 -9.257 2.001 1.00 97.69 73 LYS A N 1
ATOM 588 C CA . LYS A 1 73 ? -2.685 -9.301 1.356 1.00 97.69 73 LYS A CA 1
ATOM 589 C C . LYS A 1 73 ? -2.772 -8.616 0.006 1.00 97.69 73 LYS A C 1
ATOM 591 O O . LYS A 1 73 ? -3.838 -8.608 -0.601 1.00 97.69 73 LYS A O 1
ATOM 596 N N . GLY A 1 74 ? -1.680 -8.030 -0.462 1.00 97.44 74 GLY A N 1
ATOM 597 C CA . GLY A 1 74 ? -1.749 -7.281 -1.706 1.00 97.44 74 GLY A CA 1
ATOM 598 C C . GLY A 1 74 ? -0.432 -6.760 -2.238 1.00 97.44 74 GLY A C 1
ATOM 599 O O . GLY A 1 74 ? 0.602 -6.809 -1.574 1.00 97.44 74 GLY A O 1
ATOM 600 N N . ILE A 1 75 ? -0.503 -6.22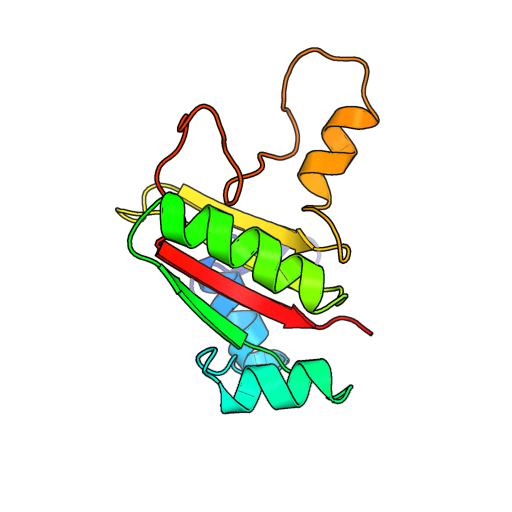3 -3.448 1.00 97.12 75 ILE A N 1
ATOM 601 C CA . ILE A 1 75 ? 0.541 -5.400 -4.046 1.00 97.12 75 ILE A CA 1
ATOM 602 C C . ILE A 1 75 ? 0.323 -3.966 -3.580 1.00 97.12 75 ILE A C 1
ATOM 604 O O . ILE A 1 75 ? -0.798 -3.456 -3.609 1.00 97.12 75 ILE A O 1
ATOM 608 N N . VAL A 1 76 ? 1.405 -3.302 -3.189 1.00 96.94 76 VAL A N 1
ATOM 609 C CA . VAL A 1 76 ? 1.397 -1.911 -2.753 1.00 96.94 76 VAL A CA 1
ATOM 610 C C . VAL A 1 76 ? 2.263 -1.067 -3.672 1.00 96.94 76 VAL A C 1
ATOM 612 O O . VAL A 1 76 ? 3.391 -1.437 -3.994 1.00 96.94 76 VAL A O 1
ATOM 615 N N . ALA A 1 77 ? 1.761 0.113 -4.028 1.00 95.62 77 ALA A N 1
ATOM 616 C CA . ALA A 1 77 ? 2.551 1.177 -4.631 1.00 95.62 77 ALA A CA 1
ATOM 617 C C . ALA A 1 77 ? 2.387 2.479 -3.842 1.00 95.62 77 ALA A C 1
ATOM 619 O O . ALA A 1 77 ? 1.290 2.838 -3.418 1.00 95.62 77 ALA A O 1
ATOM 620 N N . MET A 1 78 ? 3.483 3.205 -3.652 1.00 95.19 78 MET A N 1
ATOM 621 C CA . MET A 1 78 ? 3.541 4.393 -2.810 1.00 95.19 78 MET A CA 1
ATOM 622 C C . MET A 1 78 ? 4.238 5.543 -3.525 1.00 95.19 78 MET A C 1
ATOM 624 O O . MET A 1 78 ? 5.290 5.373 -4.146 1.00 95.19 78 MET A O 1
ATOM 628 N N . ARG A 1 79 ? 3.679 6.744 -3.376 1.00 93.56 79 ARG A N 1
ATOM 629 C CA . ARG A 1 79 ? 4.331 8.007 -3.732 1.00 93.56 79 ARG A CA 1
ATOM 630 C C . ARG A 1 79 ? 4.508 8.845 -2.481 1.00 93.56 79 ARG A C 1
ATOM 632 O O . ARG A 1 79 ? 3.538 9.116 -1.773 1.00 93.56 79 ARG A O 1
ATOM 639 N N . MET A 1 80 ? 5.735 9.273 -2.222 1.00 89.62 80 MET A N 1
ATOM 640 C CA . MET A 1 80 ? 6.035 10.166 -1.110 1.00 89.62 80 MET A CA 1
ATOM 641 C C . MET A 1 80 ? 5.751 11.627 -1.440 1.00 89.62 80 MET A C 1
ATOM 643 O O . MET A 1 80 ? 5.706 12.034 -2.606 1.00 89.62 80 MET A O 1
ATOM 647 N N . GLN A 1 81 ? 5.623 12.432 -0.387 1.00 86.69 81 GLN A N 1
ATOM 648 C CA . GLN A 1 81 ? 5.598 13.885 -0.485 1.00 86.69 81 GLN A CA 1
ATOM 649 C C . GLN A 1 81 ? 6.758 14.401 -1.359 1.00 86.69 81 GLN A C 1
ATOM 651 O O . GLN A 1 81 ? 7.892 13.926 -1.271 1.00 86.69 81 GLN A O 1
ATOM 656 N N . HIS A 1 82 ? 6.466 15.391 -2.206 1.00 78.81 82 HIS A N 1
ATOM 657 C CA . HIS A 1 82 ? 7.395 15.980 -3.180 1.00 78.81 82 HIS A CA 1
ATOM 658 C C . HIS A 1 82 ? 7.893 15.022 -4.276 1.00 78.81 82 HIS A C 1
ATOM 660 O O . HIS A 1 82 ? 8.848 15.356 -4.971 1.00 78.81 82 HIS A O 1
ATOM 666 N N . ASN A 1 83 ? 7.260 13.853 -4.462 1.00 65.88 83 ASN A N 1
ATOM 667 C CA . ASN A 1 83 ? 7.561 12.898 -5.540 1.00 65.88 83 ASN A CA 1
ATOM 668 C C . ASN A 1 83 ? 9.024 12.404 -5.600 1.00 65.88 83 ASN A C 1
ATOM 670 O O . ASN A 1 83 ? 9.405 11.770 -6.582 1.00 65.88 83 ASN A O 1
ATOM 674 N N . ARG A 1 84 ? 9.841 12.664 -4.570 1.00 65.38 84 ARG A N 1
ATOM 675 C CA . ARG A 1 84 ? 11.280 12.341 -4.564 1.00 65.38 84 ARG A CA 1
ATOM 676 C C . ARG A 1 84 ? 11.563 10.852 -4.414 1.00 65.38 84 ARG A C 1
ATOM 678 O O . ARG A 1 84 ? 12.598 10.381 -4.864 1.00 65.38 84 ARG A O 1
ATOM 685 N N . LEU A 1 85 ? 10.648 10.130 -3.780 1.00 77.00 85 LEU A N 1
ATOM 686 C CA . LEU A 1 85 ? 10.771 8.712 -3.485 1.00 77.00 85 LEU A CA 1
ATOM 687 C C . LEU A 1 85 ? 9.451 8.024 -3.812 1.00 77.00 85 LEU A C 1
ATOM 689 O O . LEU A 1 85 ? 8.358 8.539 -3.545 1.00 77.00 85 LEU A O 1
ATOM 693 N N . ARG A 1 86 ? 9.568 6.867 -4.451 1.00 86.50 86 ARG A N 1
ATOM 694 C CA . ARG A 1 86 ? 8.451 6.040 -4.885 1.00 86.50 86 ARG A CA 1
ATOM 695 C C . ARG A 1 86 ? 8.836 4.605 -4.612 1.00 86.50 86 ARG A C 1
ATOM 697 O O . ARG A 1 86 ? 9.978 4.236 -4.866 1.00 86.50 86 ARG A O 1
ATOM 704 N N . HIS A 1 87 ? 7.892 3.828 -4.111 1.00 91.44 87 HIS A N 1
ATOM 705 C CA . HIS A 1 87 ? 8.173 2.463 -3.698 1.00 91.44 87 HIS A CA 1
ATOM 706 C C . HIS A 1 87 ? 7.061 1.518 -4.116 1.00 91.44 87 HIS A C 1
ATOM 708 O O . HIS A 1 87 ? 5.895 1.910 -4.144 1.00 91.44 87 HIS A O 1
ATOM 714 N N . THR A 1 88 ? 7.421 0.280 -4.427 1.00 93.31 88 THR A N 1
ATOM 715 C CA . THR A 1 88 ? 6.473 -0.804 -4.686 1.00 93.31 88 THR A CA 1
ATOM 716 C C . THR A 1 88 ? 6.927 -2.046 -3.957 1.00 93.31 88 THR A C 1
ATOM 718 O O . THR A 1 88 ? 8.097 -2.405 -4.043 1.00 93.31 88 THR A O 1
ATOM 721 N N . THR A 1 89 ? 6.002 -2.700 -3.268 1.00 95.25 89 THR A N 1
ATOM 722 C CA . THR A 1 89 ? 6.289 -3.884 -2.460 1.00 95.25 89 THR A CA 1
ATOM 723 C C . THR A 1 89 ? 5.032 -4.729 -2.282 1.00 95.25 89 THR A C 1
ATOM 725 O O . THR A 1 89 ? 3.979 -4.417 -2.844 1.00 95.25 89 THR A O 1
ATOM 728 N N . LEU A 1 90 ? 5.134 -5.802 -1.507 1.00 96.94 90 LEU A N 1
ATOM 729 C CA . LEU A 1 90 ? 4.002 -6.624 -1.100 1.00 96.94 90 LEU A CA 1
ATOM 730 C C . LEU A 1 90 ? 3.604 -6.307 0.342 1.00 96.94 90 LEU A C 1
ATOM 732 O O . LEU A 1 90 ? 4.444 -6.032 1.196 1.00 96.94 90 LEU A O 1
ATOM 736 N N . TRP A 1 91 ? 2.308 -6.388 0.609 1.00 97.12 91 TRP A N 1
ATOM 737 C CA . TRP A 1 91 ? 1.709 -6.312 1.933 1.00 97.12 91 TRP A CA 1
ATOM 738 C C . TRP A 1 91 ? 1.187 -7.690 2.329 1.00 97.12 91 TRP A C 1
ATOM 740 O O . TRP A 1 91 ? 0.422 -8.307 1.583 1.00 97.12 91 TRP A O 1
ATOM 750 N N . ASN A 1 92 ? 1.593 -8.184 3.498 1.00 96.00 92 ASN A N 1
ATOM 751 C CA . ASN A 1 92 ? 1.279 -9.546 3.940 1.00 96.00 92 ASN A CA 1
ATOM 752 C C . ASN A 1 92 ? 0.082 -9.637 4.909 1.00 96.00 92 ASN A C 1
ATOM 754 O O . ASN A 1 92 ? -0.225 -10.733 5.381 1.00 96.00 92 ASN A O 1
ATOM 758 N N . GLY A 1 93 ? -0.591 -8.518 5.189 1.00 95.56 93 GLY A N 1
ATOM 759 C CA . GLY A 1 93 ? -1.684 -8.426 6.163 1.00 95.56 93 GLY A CA 1
ATOM 760 C C . GLY A 1 93 ? -1.299 -7.743 7.471 1.00 95.56 93 GLY A C 1
ATOM 761 O O . GLY A 1 93 ? -2.178 -7.211 8.143 1.00 95.56 93 GLY A O 1
ATOM 762 N N . SER A 1 94 ? -0.010 -7.696 7.805 1.00 95.12 94 SER A N 1
ATOM 763 C CA . SER A 1 94 ? 0.492 -7.058 9.025 1.00 95.12 94 SER A CA 1
ATOM 764 C C . SER A 1 94 ? 1.632 -6.072 8.781 1.00 95.12 94 SER A C 1
ATOM 766 O O . SER A 1 94 ? 1.756 -5.109 9.533 1.00 95.12 94 SER A O 1
ATOM 768 N N . ASN A 1 95 ? 2.460 -6.300 7.758 1.00 94.44 95 ASN A N 1
ATOM 769 C CA . ASN A 1 95 ? 3.598 -5.455 7.420 1.00 94.44 95 ASN A CA 1
ATOM 770 C C . ASN A 1 95 ? 3.966 -5.538 5.922 1.00 94.44 95 ASN A C 1
ATOM 772 O O . ASN A 1 95 ? 3.439 -6.362 5.161 1.00 94.44 95 ASN A O 1
ATOM 776 N N . PHE A 1 96 ? 4.899 -4.687 5.493 1.00 95.12 96 PHE A N 1
ATOM 777 C CA . PHE A 1 96 ? 5.543 -4.792 4.186 1.00 95.12 96 PHE A CA 1
ATOM 778 C C . PHE A 1 96 ? 6.523 -5.969 4.154 1.00 95.12 96 PHE A C 1
ATOM 780 O O . PHE A 1 96 ? 7.304 -6.172 5.083 1.00 95.12 96 PHE A O 1
ATOM 787 N N . VAL A 1 97 ? 6.493 -6.750 3.075 1.00 95.06 97 VAL A N 1
ATOM 788 C CA . VAL A 1 97 ? 7.310 -7.966 2.940 1.00 95.06 97 VAL A CA 1
ATOM 789 C C . VAL A 1 97 ? 8.803 -7.650 2.948 1.00 95.06 97 VAL A C 1
ATOM 791 O O . VAL A 1 97 ? 9.567 -8.350 3.597 1.00 95.06 97 VAL A O 1
ATOM 794 N N . ASP A 1 98 ? 9.225 -6.575 2.291 1.00 92.25 98 ASP A N 1
ATOM 795 C CA . ASP A 1 98 ? 10.630 -6.153 2.281 1.00 92.25 98 ASP A CA 1
ATOM 796 C C . ASP A 1 98 ? 11.139 -5.681 3.657 1.00 92.25 98 ASP A C 1
ATOM 798 O O . ASP A 1 98 ? 12.319 -5.836 3.966 1.00 92.25 98 ASP A O 1
ATOM 802 N N . VAL A 1 99 ?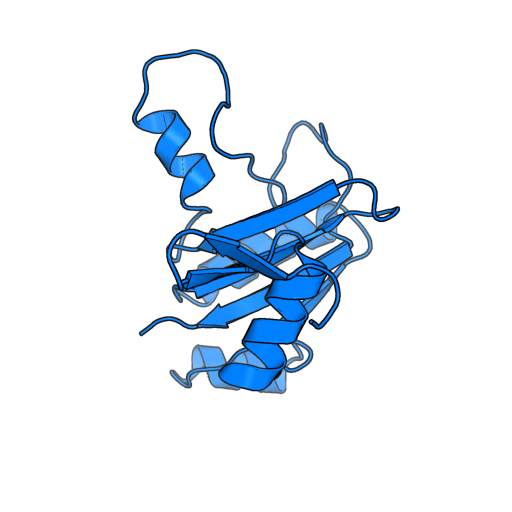 10.262 -5.158 4.518 1.00 90.75 99 VAL A N 1
ATOM 803 C CA . VAL A 1 99 ? 10.589 -4.849 5.915 1.00 90.75 99 VAL A CA 1
ATOM 804 C C . VAL A 1 99 ? 10.828 -6.133 6.698 1.00 90.75 99 VAL A C 1
ATOM 806 O O . VAL A 1 99 ? 11.792 -6.204 7.460 1.00 90.75 99 VAL A O 1
ATOM 809 N N . GLU A 1 100 ? 9.988 -7.148 6.495 1.00 90.88 100 GLU A N 1
ATOM 810 C CA . GLU A 1 100 ? 10.162 -8.462 7.122 1.00 90.88 100 GLU A CA 1
ATOM 811 C C . GLU A 1 100 ? 11.439 -9.160 6.637 1.00 90.88 100 GLU A C 1
ATOM 813 O O . GLU A 1 100 ? 12.172 -9.706 7.457 1.00 90.88 100 GLU A O 1
ATOM 818 N N . MET A 1 101 ? 11.788 -9.040 5.352 1.00 90.00 101 MET A N 1
ATOM 819 C CA . MET A 1 101 ? 13.036 -9.586 4.800 1.00 90.00 101 MET A CA 1
ATOM 820 C C . MET A 1 101 ? 14.291 -9.031 5.487 1.00 90.00 101 MET A C 1
ATOM 822 O O . MET A 1 101 ? 15.287 -9.740 5.595 1.00 90.00 101 MET A O 1
ATOM 826 N N . ASN A 1 102 ? 14.266 -7.797 6.007 1.00 86.56 102 ASN A N 1
ATOM 827 C CA . ASN A 1 102 ? 15.392 -7.289 6.801 1.00 86.56 102 ASN A CA 1
ATOM 828 C C . ASN A 1 102 ? 15.626 -8.108 8.080 1.00 86.56 102 ASN A C 1
ATOM 830 O O . ASN A 1 102 ? 16.754 -8.174 8.546 1.00 86.56 102 ASN A O 1
ATOM 834 N N . ARG A 1 103 ? 14.580 -8.712 8.662 1.00 83.56 103 ARG A N 1
ATOM 835 C CA . ARG A 1 103 ? 14.688 -9.532 9.883 1.00 83.56 103 ARG A CA 1
ATOM 836 C C . ARG A 1 103 ? 15.246 -10.922 9.606 1.00 83.56 103 ARG A C 1
ATOM 838 O O . ARG A 1 103 ? 15.718 -11.579 10.527 1.00 83.56 103 ARG A O 1
ATOM 845 N N . GLU A 1 104 ? 15.176 -11.371 8.357 1.00 83.88 104 GLU A N 1
ATOM 846 C CA . GLU A 1 104 ? 15.715 -12.664 7.929 1.00 83.88 104 GLU A CA 1
ATOM 847 C C . GLU A 1 104 ? 17.238 -12.630 7.765 1.00 83.88 104 GLU A C 1
ATOM 849 O O . GLU A 1 104 ? 17.868 -13.679 7.633 1.00 83.88 104 GLU A O 1
ATOM 854 N N . ILE A 1 105 ? 17.843 -11.438 7.786 1.00 80.06 105 ILE A N 1
ATOM 855 C CA . ILE A 1 105 ? 19.278 -11.257 7.602 1.00 80.06 105 ILE A CA 1
ATOM 856 C C . ILE A 1 105 ? 19.876 -10.618 8.854 1.00 80.06 105 ILE A C 1
ATOM 858 O O . ILE A 1 105 ? 19.462 -9.545 9.278 1.00 80.06 105 ILE A O 1
ATOM 862 N N . ASP A 1 106 ? 20.895 -11.261 9.425 1.00 71.81 106 ASP A N 1
ATOM 863 C CA . ASP A 1 106 ? 21.639 -10.762 10.588 1.00 71.81 106 ASP A CA 1
ATOM 864 C C . ASP A 1 106 ? 22.648 -9.670 10.181 1.00 71.81 106 ASP A C 1
ATOM 866 O O . ASP A 1 106 ? 23.865 -9.819 10.296 1.00 71.81 106 ASP A O 1
ATOM 870 N N . ILE A 1 107 ? 22.146 -8.579 9.592 1.00 68.69 107 ILE A N 1
ATOM 871 C CA . ILE A 1 107 ? 22.937 -7.403 9.218 1.00 68.69 107 ILE A CA 1
ATOM 872 C C . ILE A 1 107 ? 22.225 -6.157 9.761 1.00 68.69 107 ILE A C 1
ATOM 874 O O . ILE A 1 107 ? 21.041 -5.964 9.495 1.00 68.69 107 ILE A O 1
ATOM 878 N N . PRO A 1 108 ? 22.930 -5.244 10.456 1.00 64.88 108 PRO A N 1
ATOM 879 C CA . PRO A 1 108 ? 22.339 -4.043 11.059 1.00 64.88 108 PRO A CA 1
ATOM 880 C C . PRO A 1 108 ? 21.957 -2.946 10.041 1.00 64.88 108 PRO A C 1
ATOM 882 O O . PRO A 1 108 ? 21.853 -1.771 10.392 1.00 64.88 108 PRO A O 1
ATOM 885 N N . LEU A 1 109 ? 21.766 -3.302 8.769 1.00 66.94 109 LEU A N 1
ATOM 886 C CA . LEU A 1 109 ? 21.406 -2.398 7.682 1.00 66.94 109 LEU A CA 1
ATOM 887 C C . LEU A 1 109 ? 20.026 -2.789 7.144 1.00 66.94 109 LEU A C 1
ATOM 889 O O . LEU A 1 109 ? 19.809 -3.934 6.758 1.00 66.94 109 LEU A O 1
ATOM 893 N N . TYR A 1 110 ? 19.111 -1.818 7.065 1.00 68.00 110 TYR A N 1
ATOM 894 C CA . TYR A 1 110 ? 17.817 -1.966 6.389 1.00 68.00 110 TYR A CA 1
ATOM 895 C C . TYR A 1 110 ? 18.029 -1.995 4.869 1.00 68.00 110 TYR A C 1
ATOM 897 O O . TYR A 1 110 ? 17.905 -0.974 4.193 1.00 68.00 110 TYR A O 1
ATOM 905 N N . LEU A 1 111 ? 18.444 -3.150 4.349 1.00 75.94 111 LEU A N 1
ATOM 906 C CA . LEU A 1 111 ? 18.856 -3.323 2.954 1.00 75.94 111 LEU A CA 1
ATOM 907 C C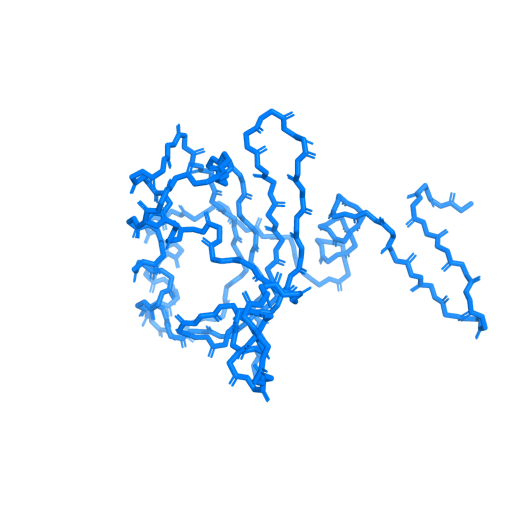 . LEU A 1 111 ? 17.678 -3.496 1.991 1.00 75.94 111 LEU A C 1
ATOM 909 O O . LEU A 1 111 ? 17.794 -3.107 0.831 1.00 75.94 111 LEU A O 1
ATOM 913 N N . PHE A 1 112 ? 16.569 -4.082 2.444 1.00 80.38 112 PHE A N 1
ATOM 914 C CA . PHE A 1 112 ? 15.473 -4.488 1.557 1.00 80.38 112 PHE A CA 1
ATOM 915 C C . PHE A 1 112 ? 14.314 -3.507 1.553 1.00 80.38 112 PHE A C 1
ATOM 917 O O . PHE A 1 112 ? 13.835 -3.115 0.491 1.00 80.38 112 PHE A O 1
ATOM 924 N N . GLY A 1 113 ? 13.856 -3.121 2.738 1.00 83.12 113 GLY A N 1
ATOM 925 C CA . GLY A 1 113 ? 12.645 -2.329 2.891 1.00 83.12 113 GLY A CA 1
ATOM 926 C C . GLY A 1 113 ? 12.696 -1.402 4.085 1.00 83.12 113 GLY A C 1
ATOM 927 O O . GLY A 1 113 ? 13.520 -1.547 4.989 1.00 83.12 113 GLY A O 1
ATOM 928 N N . TYR A 1 114 ? 11.780 -0.447 4.097 1.00 84.94 114 TYR A N 1
ATOM 929 C CA . TYR A 1 114 ? 11.586 0.454 5.218 1.00 84.94 114 TYR A CA 1
ATOM 930 C C . TYR A 1 114 ? 10.092 0.631 5.462 1.00 84.94 114 TYR A C 1
ATOM 932 O O . TYR A 1 114 ? 9.310 0.709 4.513 1.00 84.94 114 TYR A O 1
ATOM 940 N N . ASP A 1 115 ? 9.685 0.706 6.728 1.00 87.12 115 ASP A N 1
ATOM 941 C CA . ASP A 1 115 ? 8.283 0.933 7.062 1.00 87.12 115 ASP A CA 1
ATOM 942 C C . ASP A 1 115 ? 7.939 2.412 6.869 1.00 87.12 115 ASP A C 1
ATOM 944 O O . ASP A 1 115 ? 8.033 3.241 7.770 1.00 87.12 115 ASP A O 1
ATOM 948 N N . TYR A 1 116 ? 7.584 2.769 5.636 1.00 87.38 116 TYR A N 1
ATOM 949 C CA . TYR A 1 116 ? 7.326 4.157 5.269 1.00 87.38 116 TYR A CA 1
ATOM 950 C C . TYR A 1 116 ? 6.044 4.734 5.883 1.00 87.38 116 TYR A C 1
ATOM 952 O O . TYR A 1 116 ? 5.917 5.966 5.971 1.00 87.38 116 TYR A O 1
ATOM 960 N N . LEU A 1 117 ? 5.098 3.871 6.277 1.00 91.31 117 LEU A N 1
ATOM 961 C CA . LEU A 1 117 ? 3.834 4.285 6.880 1.00 91.31 117 LEU A CA 1
ATOM 962 C C . LEU A 1 117 ? 3.960 4.463 8.394 1.00 91.31 117 LEU A C 1
ATOM 964 O O . LEU A 1 117 ? 3.455 5.451 8.927 1.00 91.31 117 LEU A O 1
ATOM 968 N N . ASN A 1 118 ? 4.649 3.543 9.063 1.00 89.50 118 ASN A N 1
ATOM 969 C CA . ASN A 1 118 ? 4.824 3.529 10.507 1.00 89.50 118 ASN A CA 1
ATOM 970 C C . ASN A 1 118 ? 6.299 3.738 10.888 1.00 89.50 118 ASN A C 1
ATOM 972 O O . ASN A 1 118 ? 6.890 2.962 11.629 1.00 89.50 118 ASN A O 1
ATOM 976 N N . ASP A 1 119 ? 6.887 4.816 10.361 1.00 83.50 119 ASP A N 1
ATOM 977 C CA . ASP A 1 119 ? 8.246 5.283 10.658 1.00 83.50 119 ASP A CA 1
ATOM 978 C C . ASP A 1 119 ? 8.259 6.127 11.950 1.00 83.50 119 ASP A C 1
ATOM 980 O O . ASP A 1 119 ? 7.921 7.320 11.895 1.00 83.50 119 ASP A O 1
ATOM 984 N N . PRO A 1 120 ? 8.662 5.573 13.112 1.00 72.38 120 PRO A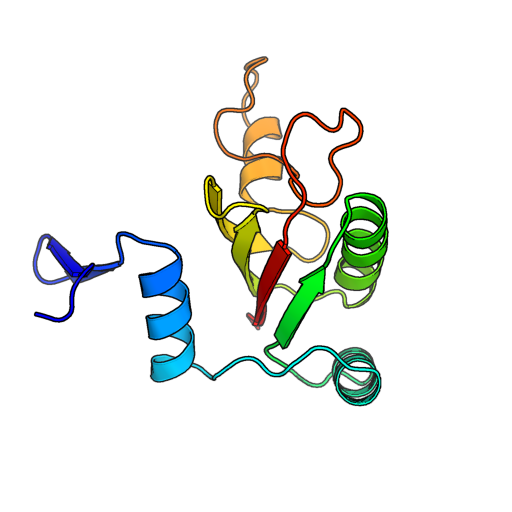 N 1
ATOM 985 C CA . PRO A 1 120 ? 8.673 6.319 14.370 1.00 72.38 120 PRO A CA 1
ATOM 986 C C . PRO A 1 120 ? 9.756 7.404 14.396 1.00 72.38 120 PRO A C 1
ATOM 988 O O . PRO A 1 120 ? 9.606 8.414 15.083 1.00 72.38 120 PRO A O 1
ATOM 991 N N . ASN A 1 121 ? 10.831 7.220 13.628 1.00 78.00 121 ASN A N 1
ATOM 992 C CA . ASN A 1 121 ? 11.978 8.121 13.597 1.00 78.00 121 ASN A CA 1
ATOM 993 C C . ASN A 1 121 ? 11.756 9.307 12.649 1.00 78.00 121 ASN A C 1
ATOM 995 O O . ASN A 1 121 ? 12.608 10.191 12.580 1.00 78.00 121 ASN A O 1
ATOM 999 N N . LYS A 1 122 ? 10.638 9.325 11.904 1.00 79.12 122 LYS A N 1
ATOM 1000 C CA . LYS A 1 122 ? 10.320 10.324 10.868 1.00 79.12 122 LYS A CA 1
ATOM 1001 C C . LYS A 1 122 ? 11.499 10.544 9.906 1.00 79.12 122 LYS A C 1
ATOM 1003 O O . LYS A 1 122 ? 11.732 11.659 9.443 1.00 79.12 122 LYS A O 1
ATOM 1008 N N . SER A 1 123 ? 12.239 9.472 9.624 1.00 82.94 123 SER A N 1
ATOM 1009 C CA . SER A 1 123 ? 13.453 9.482 8.801 1.00 82.94 123 SER A CA 1
ATOM 1010 C C . SER A 1 123 ? 13.149 9.822 7.344 1.00 82.94 123 SER A C 1
ATOM 1012 O O . SER A 1 123 ? 13.989 10.393 6.650 1.00 82.94 123 SER A O 1
ATOM 1014 N N . TYR A 1 124 ? 11.935 9.509 6.883 1.00 84.06 124 TYR A N 1
ATOM 1015 C CA . TYR A 1 124 ? 11.498 9.769 5.513 1.00 84.06 124 TYR A CA 1
ATOM 1016 C C . TYR A 1 124 ? 10.285 10.702 5.445 1.00 84.06 124 TYR A C 1
ATOM 1018 O O . TYR A 1 124 ? 9.512 10.786 6.402 1.00 84.06 124 TYR A O 1
ATOM 1026 N N . PRO A 1 125 ? 10.035 11.358 4.294 1.00 89.75 125 PRO A N 1
ATOM 1027 C CA . PRO A 1 125 ? 8.783 12.072 4.053 1.00 89.75 125 PRO A CA 1
ATOM 1028 C C . PRO A 1 125 ? 7.556 11.162 4.201 1.00 89.75 125 PRO A C 1
ATOM 1030 O O . PRO A 1 125 ? 7.655 9.932 4.166 1.00 89.75 125 PRO A O 1
ATOM 1033 N N . TYR A 1 126 ? 6.377 11.759 4.384 1.00 91.25 126 TYR A N 1
ATOM 1034 C CA . TYR A 1 126 ? 5.134 10.987 4.461 1.00 91.25 126 TYR A CA 1
ATOM 1035 C C . TYR A 1 126 ? 4.767 10.389 3.095 1.00 91.25 126 TYR A C 1
ATOM 1037 O O . TYR A 1 126 ? 5.084 10.957 2.043 1.00 91.25 126 TYR A O 1
ATOM 1045 N N . ILE A 1 127 ? 4.075 9.249 3.106 1.00 94.12 127 ILE A N 1
ATOM 1046 C CA . ILE A 1 127 ? 3.428 8.699 1.913 1.00 94.12 127 ILE A CA 1
ATOM 1047 C C . ILE A 1 127 ? 2.242 9.596 1.578 1.00 94.12 127 ILE A C 1
ATOM 1049 O O . ILE A 1 127 ? 1.306 9.685 2.367 1.00 94.12 127 ILE A O 1
ATOM 1053 N N . ALA A 1 128 ? 2.289 10.264 0.427 1.00 95.44 128 ALA A N 1
ATOM 1054 C CA . ALA A 1 128 ? 1.234 11.155 -0.041 1.00 95.44 128 ALA A CA 1
ATOM 1055 C C . ALA A 1 128 ? 0.119 10.394 -0.766 1.00 95.44 128 ALA A C 1
ATOM 1057 O O . ALA A 1 128 ? -1.050 10.754 -0.656 1.00 95.44 128 ALA A O 1
ATOM 1058 N N . GLN A 1 129 ? 0.475 9.334 -1.495 1.00 96.38 129 GLN A N 1
ATOM 1059 C CA . GLN A 1 129 ? -0.479 8.455 -2.168 1.00 96.38 129 GLN A CA 1
ATOM 1060 C C . GLN A 1 129 ? -0.078 6.998 -1.964 1.00 96.38 129 GLN A C 1
ATOM 1062 O O . GLN A 1 129 ? 1.070 6.628 -2.212 1.00 96.38 129 GLN A O 1
ATOM 1067 N N . PHE A 1 130 ? -1.034 6.185 -1.537 1.00 97.12 130 PHE A N 1
ATOM 1068 C CA . PHE A 1 130 ? -0.904 4.748 -1.346 1.00 97.12 130 PHE A CA 1
ATOM 1069 C C . PHE A 1 130 ? -1.910 4.039 -2.245 1.00 97.12 130 PHE A C 1
ATOM 1071 O O . PHE A 1 130 ? -3.076 4.425 -2.260 1.00 97.12 130 PHE A O 1
ATOM 1078 N N . TYR A 1 131 ? -1.475 3.016 -2.967 1.00 97.75 131 TYR A N 1
ATOM 1079 C CA . TYR A 1 131 ? -2.297 2.197 -3.851 1.00 97.75 131 TYR A CA 1
ATOM 1080 C C . TYR A 1 131 ? -2.166 0.736 -3.433 1.00 97.75 131 TYR A C 1
ATOM 1082 O O . TYR A 1 131 ? -1.061 0.290 -3.121 1.00 97.75 131 TYR A O 1
ATOM 1090 N N . PHE A 1 132 ? -3.280 0.016 -3.450 1.00 98.00 132 PHE A N 1
ATOM 1091 C CA . PHE A 1 132 ? -3.397 -1.369 -3.025 1.00 98.00 132 PHE A CA 1
ATOM 1092 C C . PHE A 1 132 ? -4.179 -2.177 -4.057 1.00 98.00 132 PHE A C 1
ATOM 1094 O O . PHE A 1 132 ? -5.271 -1.766 -4.459 1.00 98.00 132 PHE A O 1
ATOM 1101 N N . TRP A 1 133 ? -3.628 -3.331 -4.426 1.00 97.62 133 TRP A N 1
ATOM 1102 C CA . TRP A 1 133 ? -4.316 -4.367 -5.192 1.00 97.62 133 TRP A CA 1
ATOM 1103 C C . TRP A 1 133 ? -4.329 -5.653 -4.387 1.00 97.62 133 TRP A C 1
ATOM 1105 O O . TRP A 1 133 ? -3.266 -6.141 -3.999 1.00 97.62 133 TRP A O 1
ATOM 1115 N N . GLU A 1 134 ? -5.509 -6.192 -4.120 1.00 96.62 134 GLU A N 1
ATOM 1116 C CA . GLU A 1 134 ? -5.648 -7.371 -3.275 1.00 96.62 134 GLU A CA 1
ATOM 1117 C C . GLU A 1 134 ? -5.179 -8.645 -3.986 1.00 96.62 134 GLU A C 1
ATOM 1119 O O . GLU A 1 134 ? -5.455 -8.878 -5.164 1.00 96.62 134 GLU A O 1
ATOM 1124 N N . LEU A 1 135 ? -4.493 -9.501 -3.232 1.00 94.56 135 LEU A N 1
ATOM 1125 C CA . LEU A 1 135 ? -4.116 -10.851 -3.630 1.00 94.56 135 LEU A CA 1
ATOM 1126 C C . LEU A 1 135 ? -4.914 -11.852 -2.787 1.00 94.56 135 LEU A C 1
ATOM 1128 O O . LEU A 1 135 ? -4.919 -11.758 -1.557 1.00 94.56 135 LEU A O 1
ATOM 1132 N N . LYS A 1 136 ? -5.572 -12.798 -3.461 1.00 82.06 136 LYS A N 1
ATOM 1133 C CA . LYS A 1 136 ? -6.292 -13.914 -2.832 1.00 82.06 136 LYS A CA 1
ATOM 1134 C C . LYS A 1 136 ? -5.359 -15.065 -2.485 1.00 82.06 136 LYS A C 1
ATOM 1136 O O . LYS A 1 136 ? -4.434 -15.323 -3.287 1.00 82.06 136 LYS A O 1
#

Foldseek 3Di:
DPPQWDQDPNDTDGNDLVSVLVCCCPVPNNADADDPVVLVCLVVVHFGKHKYFDDALVVLQVVLVSQLVSQFKWWKWFAFPPRPDIDIAIDRSNATPLQVVVVVDPDPDSPGDDRQSPDPVPPDGHGRMMTTHTDD